Protein AF-A0A3C0C5N4-F1 (afdb_monomer_lite)

Sequence (83 aa):
MLSTSKGQATAIGVKSHVLFSRLLTSEEYWALLNLGSTAEITDFLKQTEGYGSHLETIPPAKVHRVDLENAVRSAILSEATAF

pLDDT: mean 82.97, std 8.44, range [45.94, 92.31]

Secondary structure (DSSP, 8-state):
-----HHHHHHHHHHHHHHHHTSPPHHHHHHHHT--SHHHHHHHHHHSTTTHHHHTTS-TT---HHHHHHHHHHHHHHHHH--

Radius of gyration: 16.06 Å; chains: 1; bounding box: 45×25×38 Å

Structure (mmCIF, N/CA/C/O backbone):
data_AF-A0A3C0C5N4-F1
#
_entry.id   AF-A0A3C0C5N4-F1
#
loop_
_atom_site.group_PDB
_atom_site.id
_atom_site.type_symbol
_atom_site.label_atom_id
_atom_site.label_alt_id
_atom_site.label_comp_id
_atom_site.label_asym_id
_atom_site.label_entity_id
_atom_site.label_seq_id
_atom_site.pdbx_PDB_ins_code
_atom_site.Cartn_x
_atom_site.Cartn_y
_atom_site.Cartn_z
_atom_site.occupancy
_atom_site.B_iso_or_equiv
_atom_site.auth_seq_id
_atom_site.auth_comp_id
_atom_site.auth_asym_id
_atom_site.auth_atom_id
_atom_site.pdbx_PDB_model_num
ATOM 1 N N . MET A 1 1 ? 35.407 -0.157 -14.378 1.00 45.94 1 MET A N 1
ATOM 2 C CA . MET A 1 1 ? 34.210 0.684 -14.588 1.00 45.94 1 MET A CA 1
ATOM 3 C C . MET A 1 1 ? 33.340 -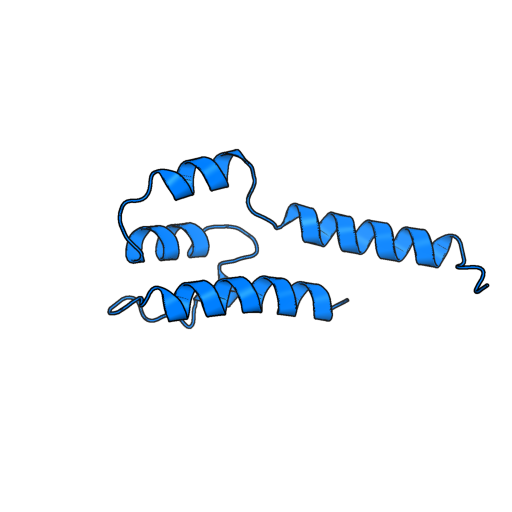0.050 -15.602 1.00 45.94 1 MET A C 1
ATOM 5 O O . MET A 1 1 ? 33.751 -0.153 -16.751 1.00 45.94 1 MET A O 1
ATOM 9 N N . LEU A 1 2 ? 32.259 -0.712 -15.174 1.00 54.56 2 LEU A N 1
ATOM 10 C CA . LEU A 1 2 ? 31.384 -1.441 -16.102 1.00 54.56 2 LEU A CA 1
ATOM 11 C C . LEU A 1 2 ? 30.615 -0.420 -16.945 1.00 54.56 2 LEU A C 1
ATOM 13 O O . LEU A 1 2 ? 29.867 0.388 -16.405 1.00 54.56 2 LEU A O 1
ATOM 17 N N . SER A 1 3 ? 30.846 -0.432 -18.257 1.00 62.56 3 SER A N 1
ATOM 18 C CA . SER A 1 3 ? 30.079 0.362 -19.215 1.00 62.56 3 SER A CA 1
ATOM 19 C C . SER A 1 3 ? 28.704 -0.284 -19.368 1.00 62.56 3 SER A C 1
ATOM 21 O O . SER A 1 3 ? 28.553 -1.285 -20.068 1.00 62.56 3 SER A O 1
ATOM 23 N N . THR A 1 4 ? 27.712 0.224 -18.641 1.00 68.56 4 THR A N 1
ATOM 24 C CA . THR A 1 4 ? 26.326 -0.237 -18.750 1.00 68.56 4 THR A CA 1
ATOM 25 C C . THR A 1 4 ? 25.801 0.133 -20.135 1.00 68.56 4 THR A C 1
ATOM 27 O O . THR A 1 4 ? 25.860 1.296 -20.542 1.00 68.56 4 THR A O 1
ATOM 30 N N . SER A 1 5 ? 25.299 -0.845 -20.890 1.00 82.31 5 SER A N 1
ATOM 31 C CA . SER A 1 5 ? 24.746 -0.568 -22.221 1.00 82.31 5 SER A CA 1
ATOM 32 C C . SER A 1 5 ? 23.515 0.346 -22.117 1.00 82.31 5 SER A C 1
ATOM 34 O O . SER A 1 5 ? 22.765 0.277 -21.141 1.00 82.31 5 SER A O 1
ATOM 36 N N . LYS A 1 6 ? 23.262 1.188 -23.133 1.00 80.88 6 LYS A N 1
ATOM 37 C CA . LYS A 1 6 ? 22.088 2.088 -23.151 1.00 80.88 6 LYS A CA 1
ATOM 38 C C . LYS A 1 6 ? 20.775 1.332 -22.905 1.00 80.88 6 LYS A C 1
ATOM 40 O O . LYS A 1 6 ? 19.934 1.811 -22.158 1.00 80.88 6 LYS A O 1
ATOM 45 N N . GLY A 1 7 ? 20.644 0.124 -23.461 1.00 84.31 7 GLY A N 1
ATOM 46 C CA . GLY A 1 7 ? 19.475 -0.732 -23.251 1.00 84.31 7 GLY A CA 1
ATOM 47 C C . GLY A 1 7 ? 19.284 -1.164 -21.793 1.00 84.31 7 GLY A C 1
ATOM 48 O O . GLY A 1 7 ? 18.165 -1.121 -21.291 1.00 84.31 7 GLY A O 1
ATOM 49 N N . GLN A 1 8 ? 20.362 -1.511 -21.084 1.00 82.62 8 GLN A N 1
ATOM 50 C CA . GLN A 1 8 ? 20.295 -1.856 -19.658 1.00 82.62 8 GLN A CA 1
ATOM 51 C C . GLN A 1 8 ? 19.885 -0.658 -18.795 1.00 82.62 8 GLN A C 1
ATOM 53 O O . GLN A 1 8 ? 19.054 -0.809 -17.902 1.00 82.62 8 GLN A O 1
ATOM 58 N N . ALA A 1 9 ? 20.415 0.535 -19.081 1.00 85.56 9 ALA A N 1
ATOM 59 C CA . ALA A 1 9 ? 20.030 1.751 -18.365 1.00 85.56 9 ALA A CA 1
ATOM 60 C C . ALA A 1 9 ? 18.543 2.090 -18.576 1.00 85.56 9 ALA A C 1
ATOM 62 O O . ALA A 1 9 ? 17.836 2.389 -17.615 1.00 85.56 9 ALA A O 1
ATOM 63 N N . THR A 1 10 ? 18.046 1.975 -19.812 1.00 88.44 10 THR A N 1
ATOM 64 C CA . THR A 1 10 ? 16.622 2.171 -20.123 1.00 88.44 10 THR A CA 1
ATOM 65 C C . THR A 1 10 ? 15.741 1.138 -19.423 1.00 88.44 10 THR A C 1
ATOM 67 O O . THR A 1 10 ? 14.728 1.510 -18.839 1.00 88.44 10 THR A O 1
ATOM 70 N N . ALA A 1 11 ? 16.128 -0.141 -19.429 1.00 87.12 11 ALA A N 1
ATOM 71 C CA . ALA A 1 11 ? 15.360 -1.199 -18.777 1.00 87.12 11 ALA A CA 1
ATOM 72 C C . ALA A 1 11 ? 15.228 -0.970 -17.262 1.00 87.12 11 ALA A C 1
ATOM 74 O O . ALA A 1 11 ? 14.132 -1.099 -16.720 1.00 87.12 11 ALA A O 1
ATOM 75 N N . ILE A 1 12 ? 16.317 -0.581 -16.590 1.00 87.88 12 ILE A N 1
ATOM 76 C CA . ILE A 1 12 ? 16.288 -0.223 -15.164 1.00 87.88 12 ILE A CA 1
ATOM 77 C C . ILE A 1 12 ? 15.383 0.993 -14.943 1.00 87.88 12 ILE A C 1
ATOM 79 O O . ILE A 1 12 ? 14.513 0.947 -14.080 1.00 87.88 12 ILE A O 1
ATOM 83 N N . GLY A 1 13 ? 15.531 2.044 -15.757 1.00 86.12 13 GLY A N 1
ATOM 84 C CA . GLY A 1 13 ? 14.719 3.257 -15.641 1.00 86.12 13 GLY A CA 1
ATOM 85 C C . GLY A 1 13 ? 13.215 2.993 -15.749 1.00 86.12 13 GLY A C 1
ATOM 86 O O . GLY A 1 13 ? 12.448 3.498 -14.934 1.00 86.12 13 GLY A O 1
ATOM 87 N N . VAL A 1 14 ? 12.794 2.153 -16.700 1.00 87.12 14 VAL A N 1
ATOM 88 C CA . VAL A 1 14 ? 11.380 1.773 -16.865 1.00 87.12 14 VAL A CA 1
ATOM 89 C C . VAL A 1 14 ? 10.873 0.980 -15.658 1.00 87.12 14 VAL A C 1
ATOM 91 O O . VAL A 1 14 ? 9.812 1.300 -15.132 1.00 87.12 14 VAL A O 1
ATOM 94 N N . LYS A 1 15 ? 11.635 -0.012 -15.180 1.00 86.25 15 LYS A N 1
ATOM 95 C CA . LYS A 1 15 ? 11.257 -0.821 -14.007 1.00 86.25 15 LYS A CA 1
ATOM 96 C C . LYS A 1 15 ? 11.109 0.035 -12.751 1.00 86.25 15 LYS A C 1
ATOM 98 O O . LYS A 1 15 ? 10.106 -0.069 -12.052 1.00 86.25 15 LYS A O 1
ATOM 103 N N . SER A 1 16 ? 12.063 0.933 -12.507 1.00 84.69 16 SER A N 1
ATOM 104 C CA . SER A 1 16 ? 11.977 1.889 -11.403 1.00 84.69 16 SER A CA 1
ATOM 105 C C . SER A 1 16 ? 10.756 2.795 -11.542 1.00 84.69 16 SER A C 1
ATOM 107 O O . SER A 1 16 ? 10.044 2.988 -10.565 1.00 84.69 16 SER A O 1
ATOM 109 N N . HIS A 1 17 ? 10.476 3.314 -12.741 1.00 86.25 17 HIS A N 1
ATOM 110 C CA . HIS A 1 17 ? 9.319 4.182 -12.965 1.00 86.25 17 HIS A CA 1
ATOM 111 C C . HIS A 1 17 ? 7.989 3.475 -12.667 1.00 86.25 17 HIS A C 1
ATOM 113 O O . HIS A 1 17 ? 7.155 4.039 -11.966 1.00 86.25 17 HIS A O 1
ATOM 119 N N . VAL A 1 18 ? 7.830 2.227 -13.123 1.00 85.69 18 VAL A N 1
ATOM 120 C CA . VAL A 1 18 ? 6.640 1.402 -12.843 1.00 85.69 18 VAL A CA 1
ATOM 121 C C . VAL A 1 18 ? 6.502 1.092 -11.349 1.00 85.69 18 VAL A C 1
ATOM 123 O O . VAL A 1 18 ? 5.401 1.146 -10.809 1.00 85.69 18 VAL A O 1
ATOM 126 N N . LEU A 1 19 ? 7.608 0.798 -10.658 1.00 83.69 19 LEU A N 1
ATOM 127 C CA . LEU A 1 19 ? 7.586 0.581 -9.210 1.00 83.69 19 LEU A CA 1
ATOM 128 C C . LEU A 1 19 ? 7.143 1.851 -8.465 1.00 83.69 19 LEU A C 1
ATOM 130 O O . LEU A 1 19 ? 6.280 1.786 -7.595 1.00 83.69 19 LEU A O 1
ATOM 134 N N . PHE A 1 20 ? 7.699 3.011 -8.827 1.00 82.69 20 PHE A N 1
ATOM 135 C CA . PHE A 1 20 ? 7.341 4.289 -8.208 1.00 82.69 20 PHE A CA 1
ATOM 136 C C . PHE A 1 20 ? 5.892 4.697 -8.479 1.00 82.69 20 PHE A C 1
ATOM 138 O O . PHE A 1 20 ? 5.272 5.282 -7.597 1.00 82.69 20 PHE A O 1
ATOM 145 N N . SER A 1 21 ? 5.332 4.373 -9.650 1.00 83.88 21 SER A N 1
ATOM 146 C CA . SER A 1 21 ? 3.931 4.690 -9.954 1.00 83.88 21 SER A CA 1
ATOM 147 C C . SER A 1 21 ? 2.920 3.893 -9.128 1.00 83.88 21 SER A C 1
ATOM 149 O O . SER A 1 21 ? 1.762 4.282 -9.085 1.00 83.88 21 SER A O 1
ATOM 151 N N . ARG A 1 22 ? 3.338 2.788 -8.493 1.00 83.31 22 ARG A N 1
ATOM 152 C CA . ARG A 1 22 ? 2.489 1.963 -7.614 1.00 83.31 22 ARG A CA 1
ATOM 153 C C . ARG A 1 22 ? 2.540 2.382 -6.143 1.00 83.31 22 ARG A C 1
ATOM 155 O O . ARG A 1 22 ? 1.841 1.798 -5.322 1.00 83.31 22 ARG A O 1
ATOM 162 N N . LEU A 1 23 ? 3.400 3.336 -5.783 1.00 86.25 23 LEU A N 1
ATOM 163 C CA . LEU A 1 23 ? 3.415 3.885 -4.430 1.00 86.25 23 LEU A CA 1
ATOM 164 C C . LEU A 1 23 ? 2.241 4.842 -4.239 1.00 86.25 23 LEU A C 1
ATOM 166 O O . LEU A 1 23 ? 1.785 5.462 -5.197 1.00 86.25 23 LEU A O 1
ATOM 170 N N . LEU A 1 24 ? 1.823 5.009 -2.981 1.00 88.50 24 LEU A N 1
ATOM 171 C CA . LEU A 1 24 ? 0.809 5.993 -2.605 1.00 88.50 24 LEU A CA 1
ATOM 172 C C . LEU A 1 24 ? 1.117 7.364 -3.214 1.00 88.50 24 LEU A C 1
ATOM 174 O O . LEU A 1 24 ? 2.189 7.946 -3.003 1.00 88.50 24 LEU A O 1
ATOM 178 N N . THR A 1 25 ? 0.138 7.896 -3.930 1.00 89.25 25 THR A N 1
ATOM 179 C CA . THR A 1 25 ? 0.136 9.276 -4.394 1.00 89.25 25 THR A CA 1
ATOM 180 C C . THR A 1 25 ? 0.031 10.234 -3.210 1.00 89.25 25 THR A C 1
ATOM 182 O O . THR A 1 25 ? -0.322 9.865 -2.086 1.00 89.25 25 THR A O 1
ATOM 185 N N . SER A 1 26 ? 0.317 11.514 -3.451 1.00 89.56 26 SER A N 1
ATOM 186 C CA . SER A 1 26 ? 0.170 12.535 -2.412 1.00 89.56 26 SER A CA 1
ATOM 187 C C . SER A 1 26 ? -1.264 12.627 -1.881 1.00 89.56 26 SER A C 1
ATOM 189 O O . SER A 1 26 ? -1.445 12.811 -0.682 1.00 89.56 26 SER A O 1
ATOM 191 N N . GLU A 1 27 ? -2.274 12.476 -2.740 1.00 91.06 27 GLU A N 1
ATOM 192 C CA . GLU A 1 27 ? -3.688 12.521 -2.343 1.00 91.06 27 GLU A CA 1
ATOM 193 C C . GLU A 1 27 ? -4.066 11.331 -1.457 1.00 91.06 27 GLU A C 1
ATOM 195 O O . GLU A 1 27 ? -4.664 11.515 -0.396 1.00 91.06 27 GLU A O 1
ATOM 200 N N . GLU A 1 28 ? -3.650 10.122 -1.836 1.00 90.56 28 GLU A N 1
ATOM 201 C CA . GLU A 1 28 ? -3.889 8.910 -1.046 1.00 90.56 28 GLU A CA 1
ATOM 202 C C . GLU A 1 28 ? -3.166 8.960 0.301 1.00 90.56 28 GLU A C 1
ATOM 204 O O . GLU A 1 28 ? -3.718 8.543 1.318 1.00 90.56 28 GLU A O 1
ATOM 209 N N . TYR A 1 29 ? -1.956 9.524 0.338 1.00 90.06 29 TYR A N 1
ATOM 210 C CA . TYR A 1 29 ? -1.223 9.724 1.584 1.00 90.06 29 TYR A CA 1
ATOM 211 C C . TYR A 1 29 ? -1.963 10.676 2.533 1.00 90.06 29 TYR A C 1
ATOM 213 O O . TYR A 1 29 ? -2.094 10.390 3.724 1.00 90.06 29 TYR A O 1
ATOM 221 N N . TRP A 1 30 ? -2.504 11.785 2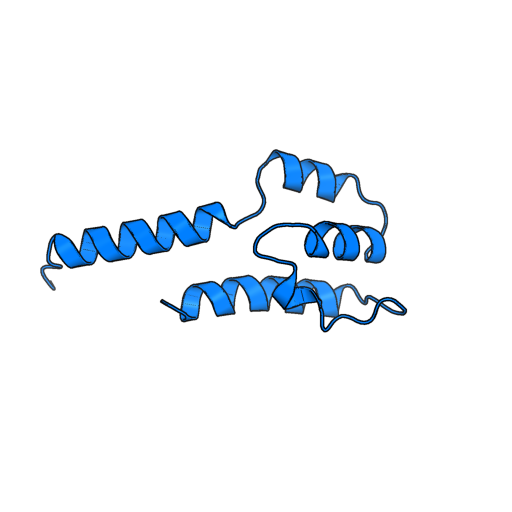.017 1.00 92.31 30 TRP A N 1
ATOM 222 C CA . TRP A 1 30 ? -3.335 12.691 2.814 1.00 92.31 30 TRP A CA 1
ATOM 223 C C . TRP A 1 30 ? -4.638 12.038 3.276 1.00 92.31 30 TRP A C 1
ATOM 225 O O . TRP A 1 30 ? -5.035 12.238 4.423 1.00 92.31 30 TRP A O 1
ATOM 235 N N . ALA A 1 31 ? -5.289 11.238 2.428 1.00 92.12 31 ALA A N 1
ATOM 236 C CA . ALA A 1 31 ? -6.471 10.473 2.815 1.00 92.12 31 ALA A CA 1
ATOM 237 C C . ALA A 1 31 ? -6.154 9.506 3.966 1.00 92.12 31 ALA A C 1
ATOM 239 O O . ALA A 1 31 ? -6.892 9.467 4.948 1.00 92.12 31 ALA A O 1
ATOM 240 N N . LEU A 1 32 ? -5.015 8.811 3.893 1.00 91.56 32 LEU A N 1
ATOM 241 C CA . LEU A 1 32 ? -4.554 7.874 4.915 1.00 91.56 32 LEU A CA 1
ATOM 242 C C . LEU A 1 32 ? -4.292 8.556 6.265 1.00 91.56 32 LEU A C 1
ATOM 244 O O . LEU A 1 32 ? -4.655 8.007 7.303 1.00 91.56 32 LEU A O 1
ATOM 248 N N . LEU A 1 33 ? -3.717 9.764 6.268 1.00 89.81 33 LEU A N 1
ATOM 249 C CA . LEU A 1 33 ? -3.486 10.545 7.494 1.00 89.81 33 LEU A CA 1
ATOM 250 C C . LEU A 1 33 ? -4.778 10.972 8.206 1.00 89.81 33 LEU A C 1
ATOM 252 O O . LEU A 1 33 ? -4.739 11.265 9.400 1.00 89.81 33 LEU A O 1
ATOM 256 N N . ASN A 1 34 ? -5.905 11.012 7.493 1.00 91.88 34 ASN A N 1
ATOM 257 C CA . ASN A 1 34 ? -7.206 11.368 8.059 1.00 91.88 34 ASN A CA 1
ATOM 258 C C . ASN A 1 34 ? -7.960 10.165 8.659 1.00 91.88 34 ASN A C 1
ATOM 260 O O . ASN A 1 34 ? -9.040 10.353 9.219 1.00 91.88 34 ASN A O 1
ATOM 264 N N . LEU A 1 35 ? -7.422 8.945 8.552 1.00 92.31 35 LEU A N 1
ATOM 265 C CA . LEU A 1 35 ? -8.038 7.734 9.103 1.00 92.31 35 LEU A CA 1
ATOM 266 C C . LEU A 1 35 ? -7.716 7.586 10.597 1.00 92.31 35 LEU A C 1
ATOM 268 O O . LEU A 1 35 ? -6.598 7.853 11.042 1.00 92.31 35 LEU A O 1
ATOM 272 N N . GLY A 1 36 ? -8.702 7.155 11.386 1.00 87.62 36 GLY A N 1
ATOM 273 C CA . GLY A 1 36 ? -8.630 7.145 12.849 1.00 87.62 36 GLY A CA 1
ATOM 274 C C . GLY A 1 36 ? -8.242 5.799 13.457 1.00 87.62 36 GLY A C 1
ATOM 275 O O . GLY A 1 36 ? -7.961 5.724 14.656 1.00 87.62 36 GLY A O 1
ATOM 276 N N . SER A 1 37 ? -8.227 4.725 12.664 1.00 87.69 37 SER A N 1
ATOM 277 C CA . SER A 1 37 ? -7.967 3.373 13.159 1.00 87.69 37 SER A CA 1
ATOM 278 C C . SER A 1 37 ? -7.130 2.519 12.207 1.00 87.69 37 SER A C 1
ATOM 280 O O . SER A 1 37 ? -7.123 2.700 10.993 1.00 87.69 37 SER A O 1
ATOM 282 N N . THR A 1 38 ? -6.446 1.515 12.762 1.00 87.50 38 THR A N 1
ATOM 283 C CA . THR A 1 38 ? -5.678 0.540 11.970 1.00 87.50 38 THR A CA 1
ATOM 284 C C . THR A 1 38 ? -6.558 -0.299 11.045 1.00 87.50 38 THR A C 1
ATOM 286 O O . THR A 1 38 ? -6.088 -0.720 9.989 1.00 87.50 38 THR A O 1
ATOM 289 N N . ALA A 1 39 ? -7.822 -0.530 11.413 1.00 87.25 39 ALA A N 1
ATOM 290 C CA . ALA A 1 39 ? -8.790 -1.224 10.569 1.00 87.25 39 ALA A CA 1
ATOM 291 C C . ALA A 1 39 ? -9.127 -0.395 9.322 1.00 87.25 39 ALA A C 1
ATOM 293 O O . ALA A 1 39 ? -8.960 -0.886 8.211 1.00 87.25 39 ALA A O 1
ATOM 294 N N . GLU A 1 40 ? -9.467 0.886 9.501 1.00 89.12 40 GLU A N 1
ATOM 295 C CA . GLU A 1 40 ? -9.740 1.809 8.390 1.00 89.12 40 GLU A CA 1
ATOM 296 C C . GLU A 1 40 ? -8.535 1.953 7.454 1.00 89.12 40 GLU A C 1
ATOM 298 O O . GLU A 1 40 ? -8.696 1.910 6.237 1.00 89.12 40 GLU A O 1
ATOM 303 N N . ILE A 1 41 ? -7.319 2.063 8.004 1.00 90.50 41 ILE A N 1
ATOM 304 C CA . ILE A 1 41 ? -6.089 2.124 7.197 1.00 90.50 41 ILE A CA 1
ATOM 305 C C . ILE A 1 41 ? -5.911 0.838 6.381 1.00 90.50 41 ILE A C 1
ATOM 307 O O . ILE A 1 41 ? -5.525 0.892 5.215 1.00 90.50 41 ILE A O 1
ATOM 311 N N . THR A 1 42 ? -6.199 -0.323 6.970 1.00 89.19 42 THR A N 1
ATOM 312 C CA . THR A 1 42 ? -6.085 -1.609 6.267 1.00 89.19 4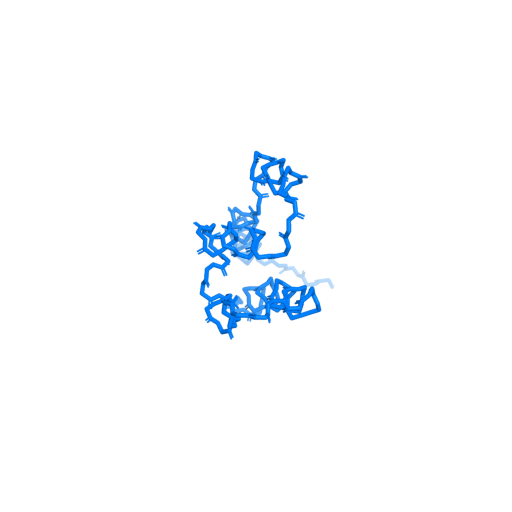2 THR A CA 1
ATOM 313 C C . THR A 1 42 ? -7.100 -1.718 5.140 1.00 89.19 42 THR A C 1
ATOM 315 O O . THR A 1 42 ? -6.744 -2.147 4.045 1.00 89.19 42 THR A O 1
ATOM 318 N N . ASP A 1 43 ? -8.345 -1.317 5.386 1.00 89.50 43 ASP A N 1
ATOM 319 C CA . ASP A 1 43 ? -9.406 -1.356 4.381 1.00 89.50 43 ASP A CA 1
ATOM 320 C C . ASP A 1 43 ? -9.136 -0.378 3.235 1.00 89.50 43 ASP A C 1
ATOM 322 O O . ASP A 1 43 ? -9.339 -0.733 2.073 1.00 89.50 43 ASP A O 1
ATOM 326 N N . PHE A 1 44 ? -8.609 0.810 3.545 1.00 91.31 44 PHE A N 1
ATOM 327 C CA . PHE A 1 44 ? -8.153 1.773 2.545 1.00 91.31 44 PHE A CA 1
ATOM 328 C C . PHE A 1 44 ? -7.051 1.176 1.666 1.00 91.31 44 PHE A C 1
ATOM 330 O O . PHE A 1 44 ? -7.208 1.093 0.451 1.00 91.31 44 PHE A O 1
ATOM 337 N N . LEU A 1 45 ? -5.974 0.672 2.280 1.00 89.88 45 LEU A N 1
ATOM 338 C CA . LEU A 1 45 ? -4.846 0.100 1.543 1.00 89.88 45 LEU A CA 1
ATOM 339 C C . LEU A 1 45 ? -5.233 -1.155 0.747 1.00 89.88 45 LEU A C 1
ATOM 341 O O . LEU A 1 45 ? -4.645 -1.419 -0.297 1.00 89.88 45 LEU A O 1
ATOM 345 N N . LYS A 1 46 ? -6.237 -1.925 1.188 1.00 89.00 46 LYS A N 1
ATOM 346 C CA . LYS A 1 46 ? -6.766 -3.062 0.416 1.00 89.00 46 LYS A CA 1
ATOM 347 C C . LYS A 1 46 ? -7.414 -2.641 -0.905 1.00 89.00 46 LYS A C 1
ATOM 349 O O . LYS A 1 46 ? -7.439 -3.436 -1.840 1.00 89.00 46 LYS A O 1
ATOM 354 N N . GLN A 1 47 ? -7.940 -1.420 -0.974 1.00 88.75 47 GLN A N 1
ATOM 355 C CA . GLN A 1 47 ? -8.564 -0.853 -2.173 1.00 88.75 47 GLN A CA 1
ATOM 356 C C . GLN A 1 47 ? -7.565 -0.070 -3.039 1.00 88.75 47 GLN A C 1
ATOM 358 O O . GLN A 1 47 ? -7.871 0.237 -4.189 1.00 88.75 47 GLN A O 1
ATOM 363 N N . THR A 1 48 ? -6.376 0.230 -2.511 1.00 88.12 48 THR A N 1
ATOM 364 C CA . THR A 1 48 ? -5.302 0.911 -3.238 1.00 88.12 48 THR A CA 1
ATOM 365 C C . THR A 1 48 ? -4.573 -0.047 -4.183 1.00 88.12 48 THR A C 1
ATOM 367 O O . THR A 1 48 ? -4.172 -1.157 -3.806 1.00 88.12 48 THR A O 1
ATOM 370 N N . GLU A 1 49 ? -4.362 0.399 -5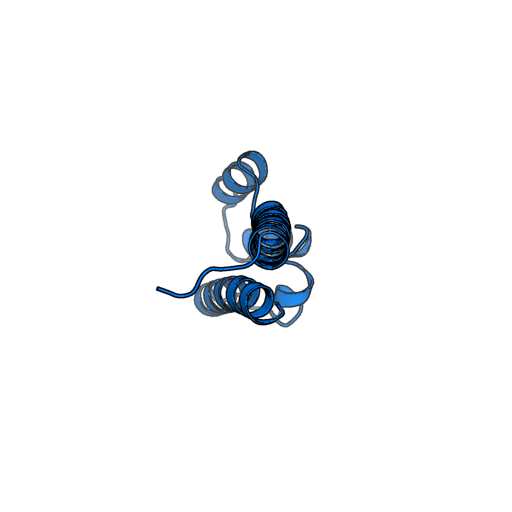.423 1.00 83.69 49 GLU A N 1
ATOM 371 C CA . GLU A 1 49 ? -3.585 -0.338 -6.420 1.00 83.69 49 GLU A CA 1
ATOM 372 C C . GLU A 1 49 ? -2.165 -0.625 -5.904 1.00 83.69 49 GLU A C 1
ATOM 374 O O . GLU A 1 49 ? -1.525 0.224 -5.295 1.00 83.69 49 GLU A O 1
ATOM 379 N N . GLY A 1 50 ? -1.670 -1.846 -6.118 1.00 81.75 50 GLY A N 1
ATOM 380 C CA . GLY A 1 50 ? -0.333 -2.259 -5.671 1.00 81.75 50 GLY A CA 1
ATOM 381 C C . GLY A 1 50 ? -0.237 -2.719 -4.210 1.00 81.75 50 GLY A C 1
ATOM 382 O O . GLY A 1 50 ? 0.785 -3.287 -3.835 1.00 81.75 50 GLY A O 1
ATOM 383 N N . TYR A 1 51 ? -1.287 -2.556 -3.396 1.00 85.81 51 TYR A N 1
ATOM 384 C CA . 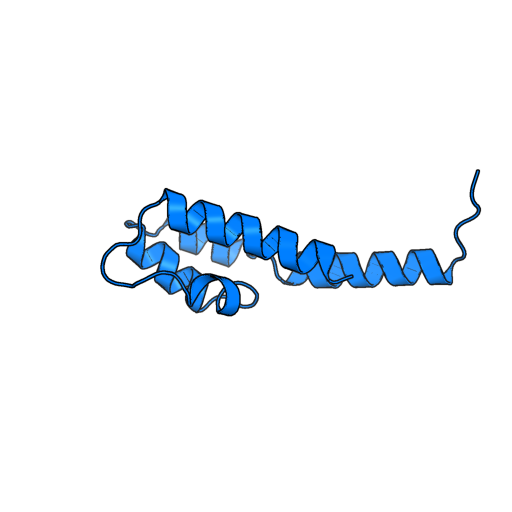TYR A 1 51 ? -1.278 -2.959 -1.980 1.00 85.81 51 TYR A CA 1
ATOM 385 C C . TYR A 1 51 ? -2.251 -4.101 -1.659 1.00 85.81 51 TYR A C 1
ATOM 387 O O . TYR A 1 51 ? -1.938 -4.940 -0.812 1.00 85.81 51 TYR A O 1
ATOM 395 N N . GLY A 1 52 ? -3.393 -4.180 -2.354 1.00 85.81 52 GLY A N 1
ATOM 396 C CA . GLY A 1 52 ? -4.466 -5.143 -2.069 1.00 85.81 52 GLY A CA 1
ATOM 397 C C . GLY A 1 52 ? -4.007 -6.593 -1.905 1.00 85.81 52 GLY A C 1
ATOM 398 O O . GLY A 1 52 ? -4.203 -7.180 -0.841 1.00 85.81 52 GLY A O 1
ATOM 399 N N . SER A 1 53 ? -3.312 -7.137 -2.907 1.00 83.94 53 SER A N 1
ATOM 400 C CA . SER A 1 53 ? -2.823 -8.527 -2.933 1.00 83.94 53 SER A CA 1
ATOM 401 C C . SER A 1 53 ? -1.886 -8.878 -1.771 1.00 83.94 53 SER A C 1
ATOM 403 O O . SER A 1 53 ? -1.821 -10.029 -1.344 1.00 83.94 53 SER A O 1
ATOM 405 N N . HIS A 1 54 ? -1.167 -7.896 -1.226 1.00 83.00 54 HIS A N 1
ATOM 406 C CA . HIS A 1 54 ? -0.243 -8.094 -0.110 1.00 83.00 54 HIS A CA 1
ATOM 407 C C . HIS A 1 54 ? -0.933 -8.046 1.259 1.00 83.00 54 HIS A C 1
ATOM 409 O O . HIS A 1 54 ? -0.356 -8.482 2.255 1.00 83.00 54 HIS A O 1
ATOM 415 N N . LEU A 1 55 ? -2.165 -7.534 1.312 1.00 84.69 55 LEU A N 1
ATOM 416 C CA . LEU A 1 55 ? -2.930 -7.318 2.540 1.00 84.69 55 LEU A CA 1
ATOM 417 C C . LEU A 1 55 ? -4.099 -8.299 2.705 1.00 84.69 55 LEU A C 1
ATOM 419 O O . LEU A 1 55 ? -4.732 -8.316 3.763 1.00 84.69 55 LEU A O 1
ATOM 423 N N . GLU A 1 56 ? -4.377 -9.146 1.709 1.00 80.44 56 GLU A N 1
ATOM 424 C CA . GLU A 1 56 ? -5.429 -10.178 1.764 1.00 80.44 56 GLU A CA 1
ATOM 425 C C . GLU A 1 56 ? -5.259 -11.149 2.940 1.00 80.44 56 GLU A C 1
ATOM 427 O O . GLU A 1 56 ? -6.242 -11.639 3.494 1.00 80.44 56 GLU A O 1
ATOM 432 N N . THR A 1 57 ? -4.017 -11.391 3.362 1.00 77.06 57 THR A N 1
ATOM 433 C CA . THR A 1 57 ? -3.685 -12.309 4.459 1.00 77.06 57 THR A CA 1
ATOM 434 C C . THR A 1 57 ? -3.951 -11.724 5.847 1.00 77.06 57 THR A C 1
ATOM 436 O O . THR A 1 57 ? -3.950 -12.475 6.824 1.00 77.06 57 THR A O 1
ATOM 439 N N . ILE A 1 58 ? -4.214 -10.414 5.959 1.00 78.88 58 ILE A N 1
ATOM 440 C CA . ILE A 1 58 ? -4.509 -9.768 7.241 1.00 78.88 58 ILE A CA 1
ATOM 441 C C . ILE A 1 58 ? -5.979 -10.020 7.619 1.00 78.88 58 ILE A C 1
ATOM 443 O O . ILE A 1 58 ? -6.886 -9.535 6.921 1.00 78.88 58 ILE A O 1
ATOM 447 N N . PRO A 1 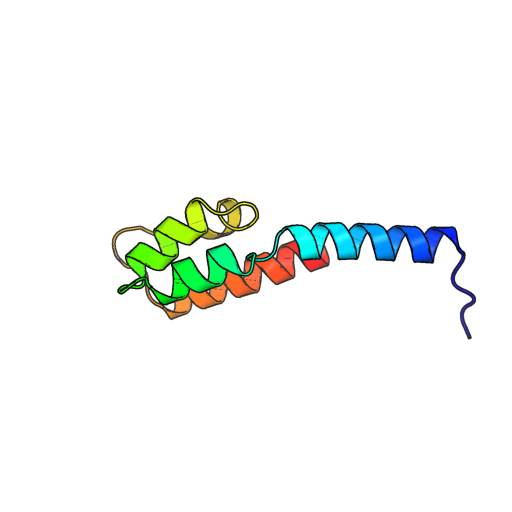59 ? -6.244 -10.729 8.736 1.00 72.12 59 PRO A N 1
ATOM 448 C CA . PRO A 1 59 ? -7.597 -11.035 9.174 1.00 72.12 59 PRO A CA 1
ATOM 449 C C . PRO A 1 59 ? -8.343 -9.765 9.634 1.00 72.12 59 PRO A C 1
ATOM 451 O O . PRO A 1 59 ? -7.802 -8.995 10.430 1.00 72.12 59 PRO A O 1
ATOM 454 N N . PRO A 1 60 ? -9.616 -9.570 9.233 1.00 65.88 60 PRO A N 1
ATOM 455 C CA . PRO A 1 60 ? -10.383 -8.358 9.556 1.00 65.88 60 PRO A CA 1
ATOM 456 C C . PRO A 1 60 ? -10.610 -8.134 11.059 1.00 65.88 60 PRO A C 1
ATOM 458 O O . PRO A 1 60 ? -10.740 -7.006 11.517 1.00 65.88 60 PRO A O 1
ATOM 461 N N . ALA A 1 61 ? -10.674 -9.215 11.842 1.00 66.69 61 ALA A N 1
ATOM 462 C CA . ALA A 1 61 ? -11.125 -9.164 13.233 1.00 66.69 61 ALA A CA 1
ATOM 463 C C . ALA A 1 61 ? -10.069 -8.643 14.229 1.00 66.69 61 ALA A C 1
ATOM 465 O O . ALA A 1 61 ? -10.431 -8.251 15.338 1.00 66.69 61 ALA A O 1
ATOM 466 N N . LYS A 1 62 ? -8.778 -8.649 13.865 1.00 65.94 62 LYS A N 1
ATOM 467 C CA . LYS A 1 62 ? -7.666 -8.146 14.691 1.00 65.94 62 LYS A CA 1
ATOM 468 C C . LYS A 1 62 ? -6.504 -7.704 13.804 1.00 65.94 62 LYS A C 1
ATOM 470 O O . LYS A 1 62 ? -5.529 -8.430 13.636 1.00 65.94 62 LYS A O 1
ATOM 475 N N . VAL A 1 63 ? -6.593 -6.491 13.268 1.00 74.88 63 VAL A N 1
ATOM 476 C CA . VAL A 1 63 ? -5.436 -5.846 12.641 1.00 74.88 63 VAL A CA 1
ATOM 477 C C . VAL A 1 63 ? -4.542 -5.286 13.744 1.00 74.88 63 VAL A C 1
ATOM 479 O O . VAL A 1 63 ? -4.806 -4.206 14.285 1.00 74.88 63 VAL A O 1
ATOM 482 N N . HIS A 1 64 ? -3.466 -5.995 14.083 1.00 83.50 64 HIS A N 1
ATOM 483 C CA . HIS A 1 64 ? -2.399 -5.381 14.862 1.00 83.50 64 HIS A CA 1
ATOM 484 C C . HIS A 1 64 ? -1.564 -4.482 13.954 1.00 83.50 64 HIS A C 1
ATOM 486 O O . HIS A 1 64 ? -1.228 -4.835 12.826 1.00 83.50 64 HIS A O 1
ATOM 492 N N . ARG A 1 65 ? -1.183 -3.315 14.477 1.00 84.75 65 ARG A N 1
ATOM 493 C CA . ARG A 1 65 ? -0.326 -2.354 13.771 1.00 84.75 65 ARG A CA 1
ATOM 494 C C . ARG A 1 65 ? 0.938 -3.006 13.194 1.00 84.75 65 ARG A C 1
ATOM 496 O O . ARG A 1 65 ? 1.316 -2.702 12.072 1.00 84.75 65 ARG A O 1
ATOM 503 N N . VAL A 1 66 ? 1.559 -3.909 13.955 1.00 86.50 66 VAL A N 1
ATOM 504 C CA . VAL A 1 66 ? 2.778 -4.624 13.545 1.00 86.50 66 VAL A CA 1
ATOM 505 C C . VAL A 1 66 ? 2.536 -5.491 12.309 1.00 86.50 66 VAL A C 1
ATOM 507 O O . VAL A 1 66 ? 3.370 -5.499 11.409 1.00 86.50 66 VAL A O 1
ATOM 510 N N . ASP A 1 67 ? 1.395 -6.176 12.229 1.00 84.31 67 ASP A N 1
ATOM 511 C CA . ASP A 1 67 ? 1.066 -7.030 11.083 1.00 84.31 67 ASP A CA 1
ATOM 512 C C . ASP A 1 67 ? 0.897 -6.187 9.815 1.00 84.31 67 ASP A C 1
ATOM 514 O O . ASP A 1 67 ? 1.434 -6.527 8.761 1.00 84.31 67 ASP A O 1
ATOM 518 N N . LEU A 1 68 ? 0.231 -5.035 9.943 1.00 86.56 68 LEU A N 1
ATOM 519 C CA . LEU A 1 68 ? 0.048 -4.085 8.849 1.00 86.56 68 LEU A CA 1
ATOM 520 C C . LEU A 1 68 ? 1.380 -3.486 8.372 1.00 86.56 68 LEU A C 1
ATOM 522 O O . LEU A 1 68 ? 1.668 -3.496 7.177 1.00 86.56 68 LEU A O 1
ATOM 526 N N . GLU A 1 69 ? 2.220 -3.000 9.289 1.00 87.50 69 GLU A N 1
ATOM 527 C CA . GLU A 1 69 ? 3.538 -2.445 8.947 1.00 87.50 69 GLU A CA 1
ATOM 528 C C . GLU A 1 69 ? 4.436 -3.489 8.264 1.00 87.50 69 GLU A C 1
ATOM 530 O O . GLU A 1 69 ? 5.126 -3.183 7.286 1.00 87.50 69 GLU A O 1
ATOM 535 N N . ASN A 1 70 ? 4.406 -4.735 8.747 1.00 87.38 70 ASN A N 1
ATOM 536 C CA . ASN A 1 70 ? 5.161 -5.837 8.158 1.00 87.38 70 ASN A CA 1
ATOM 537 C C . ASN A 1 70 ? 4.660 -6.193 6.757 1.00 87.38 70 ASN A C 1
ATOM 539 O O . ASN A 1 70 ? 5.482 -6.415 5.863 1.00 87.38 70 ASN A O 1
ATOM 543 N N . ALA A 1 71 ? 3.345 -6.212 6.543 1.00 85.62 71 ALA A N 1
ATOM 544 C CA . ALA A 1 71 ? 2.765 -6.492 5.236 1.00 85.62 71 ALA A CA 1
ATOM 545 C C . ALA A 1 71 ? 3.109 -5.394 4.218 1.00 85.62 71 ALA A C 1
ATOM 547 O O . ALA A 1 71 ? 3.584 -5.703 3.127 1.00 85.62 71 ALA A O 1
ATOM 548 N N . VAL A 1 72 ? 2.993 -4.115 4.598 1.00 85.62 72 VAL A N 1
ATOM 549 C CA . VAL A 1 72 ? 3.349 -2.977 3.730 1.00 85.62 72 VAL A CA 1
ATOM 550 C C . VAL A 1 72 ? 4.840 -2.985 3.376 1.00 85.62 72 VAL A C 1
ATOM 552 O O . VAL A 1 72 ? 5.209 -2.802 2.216 1.00 85.62 72 VAL A O 1
ATOM 555 N N . ARG A 1 73 ? 5.720 -3.251 4.349 1.00 84.88 73 ARG A N 1
ATOM 556 C CA . ARG A 1 73 ? 7.166 -3.371 4.098 1.00 84.88 73 ARG A CA 1
ATOM 557 C C . ARG A 1 73 ? 7.477 -4.525 3.143 1.00 84.88 73 ARG A C 1
ATOM 559 O O . ARG A 1 73 ? 8.308 -4.376 2.248 1.00 84.88 73 ARG A O 1
ATOM 566 N N . SER A 1 74 ? 6.819 -5.663 3.349 1.00 82.50 74 SER A N 1
ATOM 567 C CA . SER A 1 74 ? 6.998 -6.863 2.527 1.00 82.50 74 SER A CA 1
ATOM 568 C C . SER A 1 74 ? 6.482 -6.667 1.103 1.00 82.50 74 SER A C 1
ATOM 570 O O . SER A 1 74 ? 7.119 -7.156 0.178 1.00 82.50 74 SER A O 1
ATOM 572 N N . ALA A 1 75 ? 5.399 -5.906 0.911 1.00 80.19 75 ALA A N 1
ATOM 573 C CA . ALA A 1 75 ? 4.858 -5.563 -0.405 1.00 80.19 75 ALA A CA 1
ATOM 574 C C . ALA A 1 75 ? 5.899 -4.839 -1.273 1.00 80.19 75 ALA A C 1
ATOM 576 O O . ALA A 1 75 ? 6.244 -5.303 -2.358 1.00 80.19 75 ALA A O 1
ATOM 577 N N . ILE A 1 76 ? 6.488 -3.762 -0.738 1.00 77.75 76 ILE A N 1
ATOM 578 C CA . ILE A 1 76 ? 7.510 -2.970 -1.439 1.00 77.75 76 ILE A CA 1
ATOM 579 C C . ILE A 1 76 ? 8.742 -3.827 -1.757 1.00 77.75 76 ILE A C 1
ATOM 581 O O . ILE A 1 76 ? 9.296 -3.746 -2.853 1.00 77.75 76 ILE A O 1
ATOM 585 N N . LEU A 1 77 ? 9.173 -4.665 -0.809 1.00 77.94 77 LEU A N 1
ATOM 586 C CA . LEU A 1 77 ? 10.319 -5.551 -1.009 1.00 77.94 77 LEU A CA 1
ATOM 587 C C . LEU A 1 77 ? 10.040 -6.632 -2.066 1.00 77.94 77 LEU A C 1
ATOM 589 O O . LEU A 1 77 ? 10.907 -6.919 -2.891 1.00 77.94 77 LEU A O 1
ATOM 593 N N . SER A 1 78 ? 8.844 -7.222 -2.056 1.00 78.88 78 SER A N 1
ATOM 594 C CA . SER A 1 78 ? 8.429 -8.236 -3.029 1.00 78.88 78 SER A CA 1
ATOM 595 C C . SER A 1 78 ? 8.414 -7.667 -4.446 1.00 78.88 78 SER A C 1
ATOM 597 O O . SER A 1 78 ? 8.954 -8.282 -5.359 1.00 78.88 78 SER A O 1
ATOM 599 N N . GLU A 1 79 ? 7.852 -6.474 -4.630 1.00 76.50 79 GLU A N 1
ATOM 600 C CA . GLU A 1 79 ? 7.823 -5.798 -5.931 1.00 76.50 79 GLU A CA 1
ATOM 601 C C . GLU A 1 79 ? 9.232 -5.410 -6.402 1.00 76.50 79 GLU A C 1
ATOM 603 O O . GLU A 1 79 ? 9.589 -5.627 -7.558 1.00 76.50 79 GLU A O 1
ATOM 608 N N . ALA A 1 80 ? 10.089 -4.915 -5.503 1.00 76.38 80 ALA A N 1
ATOM 609 C CA . ALA A 1 80 ? 11.469 -4.567 -5.845 1.00 76.38 80 ALA A CA 1
ATOM 610 C C . ALA A 1 80 ? 12.328 -5.783 -6.247 1.00 76.38 80 ALA A C 1
ATOM 612 O O . ALA A 1 80 ? 13.264 -5.633 -7.031 1.00 76.38 80 ALA A O 1
ATOM 613 N N . THR A 1 81 ? 12.031 -6.972 -5.714 1.00 78.00 81 THR A N 1
ATOM 614 C CA . THR A 1 81 ? 12.791 -8.210 -5.976 1.00 78.00 81 THR A CA 1
ATOM 615 C C . THR A 1 81 ? 12.270 -9.023 -7.162 1.00 78.00 81 THR A C 1
ATOM 617 O O . THR A 1 81 ? 12.963 -9.929 -7.619 1.00 78.00 81 THR A O 1
ATOM 620 N N . ALA A 1 82 ? 11.090 -8.698 -7.695 1.00 73.56 82 ALA A N 1
ATOM 621 C CA . ALA A 1 82 ? 10.506 -9.367 -8.860 1.00 73.56 82 ALA A CA 1
ATOM 622 C C . ALA A 1 82 ? 11.137 -8.951 -10.210 1.00 73.56 82 ALA A C 1
ATOM 624 O O . ALA A 1 82 ? 10.791 -9.512 -11.253 1.00 73.56 82 ALA A O 1
ATOM 625 N N . PHE A 1 83 ? 12.040 -7.967 -10.205 1.00 66.56 83 PHE A N 1
ATOM 626 C CA . PHE A 1 83 ? 12.667 -7.372 -11.388 1.00 66.56 83 PHE A CA 1
ATOM 627 C C . PHE A 1 83 ? 14.095 -7.852 -11.639 1.00 66.56 83 PHE A C 1
ATOM 629 O O . PHE A 1 83 ? 14.455 -7.868 -12.845 1.00 66.56 83 PHE A O 1
#

Foldseek 3Di:
DDPQDPVNVVVVVVLVVVLVVQDDDPVLVVVLVPDDDLLVNLVSQLPRGQRVVLSPPPDNVDDDPVVVVVSVVVSSVVSVVVD